Protein AF-A0A920VWM4-F1 (afdb_monomer_lite)

Structure (mmCIF, N/CA/C/O backbone):
data_AF-A0A920VWM4-F1
#
_entry.id   AF-A0A920VWM4-F1
#
loop_
_atom_site.group_PDB
_atom_site.id
_atom_site.type_symbol
_atom_site.label_atom_id
_atom_site.label_alt_id
_atom_site.label_comp_id
_atom_site.label_asym_id
_atom_site.label_entity_id
_atom_site.label_seq_id
_atom_site.pdbx_PDB_ins_code
_atom_site.Cartn_x
_atom_site.Cartn_y
_atom_site.Cartn_z
_atom_site.occupancy
_atom_site.B_iso_or_equiv
_atom_site.auth_seq_id
_atom_site.auth_comp_id
_atom_site.auth_asym_id
_atom_site.auth_atom_id
_atom_site.pdbx_PDB_model_num
ATOM 1 N N . MET A 1 1 ? 27.231 11.991 5.284 1.00 41.88 1 MET A N 1
ATOM 2 C CA . MET A 1 1 ? 25.881 12.548 5.489 1.00 41.88 1 MET A CA 1
ATOM 3 C C . MET A 1 1 ? 24.907 11.429 5.200 1.00 41.88 1 MET A C 1
ATOM 5 O O . MET A 1 1 ? 24.807 11.025 4.048 1.00 41.88 1 MET A O 1
ATOM 9 N N . GLU A 1 2 ? 24.308 10.849 6.238 1.00 48.66 2 GLU A N 1
ATOM 10 C CA . GLU A 1 2 ? 23.202 9.906 6.062 1.00 48.66 2 GLU A CA 1
ATOM 11 C C . GLU A 1 2 ? 22.044 10.680 5.433 1.00 48.66 2 GLU A C 1
ATOM 13 O O . GLU A 1 2 ? 21.615 11.706 5.956 1.00 48.66 2 GLU A O 1
ATOM 18 N N . LYS A 1 3 ? 21.611 10.251 4.248 1.00 51.09 3 LYS A N 1
ATOM 19 C CA . LYS A 1 3 ? 20.389 10.757 3.631 1.00 51.09 3 LYS A CA 1
ATOM 20 C C . LYS A 1 3 ? 19.237 10.380 4.565 1.00 51.09 3 LYS A C 1
ATOM 22 O O . LYS A 1 3 ? 18.981 9.192 4.739 1.00 51.09 3 LYS A O 1
ATOM 27 N N . GLU A 1 4 ? 18.540 11.364 5.132 1.00 51.00 4 GLU A N 1
ATOM 28 C CA . GLU A 1 4 ? 17.217 11.184 5.753 1.00 51.00 4 GLU A CA 1
ATOM 29 C C . GLU A 1 4 ? 16.167 10.879 4.667 1.00 51.00 4 GLU A C 1
ATOM 31 O O . GLU A 1 4 ? 15.176 11.580 4.497 1.00 51.00 4 GLU A O 1
ATOM 36 N N . GLU A 1 5 ? 16.400 9.848 3.861 1.00 56.34 5 GLU A N 1
ATOM 37 C CA . GLU A 1 5 ? 15.367 9.302 2.997 1.00 56.34 5 GLU A CA 1
ATOM 38 C C . GLU A 1 5 ? 14.587 8.289 3.827 1.00 56.34 5 GLU A C 1
ATOM 40 O O . GLU A 1 5 ? 15.160 7.393 4.456 1.00 56.34 5 GLU A O 1
ATOM 45 N N . THR A 1 6 ? 13.260 8.425 3.862 1.00 58.91 6 THR A N 1
ATOM 46 C CA . THR A 1 6 ? 12.410 7.383 4.429 1.00 58.91 6 THR A CA 1
ATOM 47 C C . THR A 1 6 ? 12.630 6.151 3.561 1.00 58.91 6 THR A C 1
ATOM 49 O O . THR A 1 6 ? 12.103 6.070 2.459 1.00 58.91 6 THR A O 1
ATOM 52 N N . SER A 1 7 ? 13.456 5.210 4.016 1.00 65.06 7 SER A N 1
ATOM 53 C CA . SER A 1 7 ? 13.937 4.079 3.207 1.00 65.06 7 SER A CA 1
ATOM 54 C C . SER A 1 7 ? 12.838 3.104 2.740 1.00 65.06 7 SER A C 1
ATOM 56 O O . SER A 1 7 ? 13.176 2.027 2.267 1.00 65.06 7 SER A O 1
ATOM 58 N N . GLY A 1 8 ? 11.551 3.448 2.878 1.00 76.12 8 GLY A N 1
ATOM 59 C CA . GLY A 1 8 ? 10.390 2.665 2.469 1.00 76.12 8 GLY A CA 1
ATOM 60 C C . GLY A 1 8 ? 10.330 1.294 3.132 1.00 76.12 8 GLY A C 1
ATOM 61 O O . GLY A 1 8 ? 11.127 0.399 2.872 1.00 76.12 8 GLY A O 1
ATOM 62 N N . ARG A 1 9 ? 9.356 1.085 4.018 1.00 87.19 9 ARG A N 1
ATOM 63 C CA . ARG A 1 9 ? 9.192 -0.194 4.725 1.00 87.19 9 ARG A CA 1
ATOM 64 C C . ARG A 1 9 ? 7.990 -0.950 4.184 1.00 87.19 9 ARG A C 1
ATOM 66 O O . ARG A 1 9 ? 7.027 -1.182 4.906 1.00 87.19 9 ARG A O 1
ATOM 73 N N . ARG A 1 10 ? 8.058 -1.361 2.914 1.00 89.62 10 ARG A N 1
ATOM 74 C CA . ARG A 1 10 ? 7.007 -2.153 2.248 1.00 89.62 10 ARG A CA 1
ATOM 75 C C . ARG A 1 10 ? 6.558 -3.378 3.053 1.00 89.62 10 ARG A C 1
ATOM 77 O O . ARG A 1 10 ? 5.377 -3.707 3.038 1.00 89.62 10 ARG A O 1
ATOM 84 N N . SER A 1 11 ? 7.463 -4.040 3.778 1.00 90.00 11 SER A N 1
ATOM 85 C CA . SER A 1 11 ? 7.114 -5.181 4.640 1.00 90.00 11 SER A CA 1
ATOM 86 C C . SER A 1 11 ? 6.102 -4.830 5.737 1.00 90.00 11 SER A C 1
ATOM 88 O O . SER A 1 11 ? 5.323 -5.692 6.126 1.00 90.00 11 SER A O 1
ATOM 90 N N . LEU A 1 12 ? 6.073 -3.573 6.189 1.00 91.50 12 LEU A N 1
ATOM 91 C CA . LEU A 1 12 ? 5.142 -3.073 7.204 1.00 91.50 12 LEU A CA 1
ATOM 92 C C . LEU A 1 12 ? 3.837 -2.528 6.611 1.00 91.50 12 LEU A C 1
ATOM 94 O O . LEU A 1 12 ? 2.949 -2.149 7.369 1.00 91.50 12 LEU A O 1
ATOM 98 N N . ALA A 1 13 ? 3.694 -2.467 5.281 1.00 91.62 13 ALA A N 1
ATOM 99 C CA . ALA A 1 13 ? 2.538 -1.838 4.639 1.00 91.62 13 ALA A CA 1
ATOM 100 C C . ALA A 1 13 ? 1.207 -2.447 5.105 1.00 91.62 13 ALA A C 1
ATOM 102 O O . ALA A 1 13 ? 0.238 -1.720 5.308 1.00 91.62 13 ALA A O 1
ATOM 103 N N . LEU A 1 14 ? 1.166 -3.766 5.322 1.00 92.25 14 LEU A N 1
ATOM 104 C CA . LEU A 1 14 ? -0.044 -4.452 5.777 1.00 92.25 14 LEU A CA 1
ATOM 105 C C . LEU A 1 14 ? -0.382 -4.121 7.231 1.00 92.25 14 LEU A C 1
ATOM 107 O O . LEU A 1 14 ? -1.537 -3.839 7.541 1.00 92.25 14 LEU A O 1
ATOM 111 N N . ASP A 1 15 ? 0.614 -4.139 8.112 1.00 94.06 15 ASP A N 1
ATOM 112 C CA . ASP A 1 15 ? 0.407 -3.854 9.531 1.00 94.06 15 ASP A CA 1
ATOM 113 C C . ASP A 1 15 ? -0.016 -2.396 9.735 1.00 94.06 15 ASP A C 1
ATOM 115 O O . ASP A 1 15 ? -0.950 -2.116 10.486 1.00 94.06 15 ASP A O 1
ATOM 119 N N . LEU A 1 16 ? 0.607 -1.471 8.997 1.00 93.50 16 LEU A N 1
ATOM 120 C CA . LEU A 1 16 ? 0.247 -0.055 9.005 1.00 93.50 16 LEU A CA 1
ATOM 121 C C . LEU A 1 16 ? 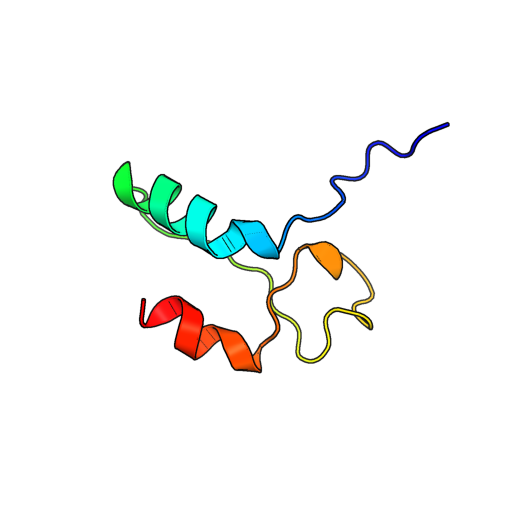-1.150 0.183 8.430 1.00 93.50 16 LEU A C 1
ATOM 123 O O . LEU A 1 16 ? -1.918 0.939 9.020 1.00 93.50 16 LEU A O 1
ATOM 127 N N . ALA A 1 17 ? -1.511 -0.482 7.330 1.00 94.12 17 ALA A N 1
ATOM 128 C CA . ALA A 1 17 ? -2.857 -0.400 6.772 1.00 94.12 17 ALA A CA 1
ATOM 129 C C . ALA A 1 17 ? -3.912 -0.869 7.780 1.00 94.12 17 ALA A C 1
ATOM 131 O O . ALA A 1 17 ? -4.884 -0.161 8.019 1.00 94.12 17 ALA A O 1
ATOM 132 N N . LYS A 1 18 ? -3.684 -2.009 8.444 1.00 94.25 18 LYS A N 1
ATOM 133 C CA . LYS A 1 18 ? -4.587 -2.531 9.482 1.00 94.25 18 LYS A CA 1
ATOM 134 C C . LYS A 1 18 ? -4.710 -1.587 10.674 1.00 94.25 18 LYS A C 1
ATOM 136 O O . LYS A 1 18 ? -5.820 -1.344 11.144 1.00 94.25 18 LYS A O 1
ATOM 141 N N . ALA A 1 19 ? -3.592 -1.041 11.149 1.00 95.81 19 ALA A N 1
ATOM 142 C CA . ALA A 1 19 ? -3.584 -0.075 12.243 1.00 95.81 19 ALA A CA 1
ATOM 143 C C . ALA A 1 19 ? -4.313 1.226 11.871 1.00 95.81 19 ALA A C 1
ATOM 145 O O . ALA A 1 19 ? -5.046 1.780 12.682 1.00 95.81 19 ALA A O 1
ATOM 146 N N . ALA A 1 20 ? -4.150 1.704 10.638 1.00 94.62 20 ALA A N 1
ATOM 147 C CA . ALA A 1 20 ? -4.829 2.902 10.169 1.00 94.62 20 ALA A CA 1
ATOM 148 C C . ALA A 1 20 ? -6.336 2.651 9.966 1.00 94.62 20 ALA A C 1
ATOM 150 O O . ALA A 1 20 ? -7.159 3.475 10.351 1.00 94.62 20 ALA A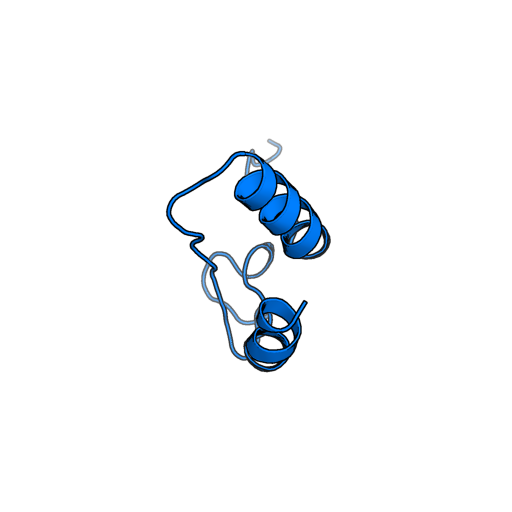 O 1
ATOM 151 N N . THR A 1 21 ? -6.738 1.492 9.439 1.00 94.12 21 THR A N 1
ATOM 152 C CA . THR A 1 21 ? -8.160 1.136 9.316 1.00 94.12 21 THR A CA 1
ATOM 153 C C . THR A 1 21 ? -8.842 0.981 10.676 1.00 94.12 21 THR A C 1
ATOM 155 O O . THR A 1 21 ? -9.995 1.386 10.815 1.00 94.12 21 THR A O 1
ATOM 158 N N . SER A 1 22 ? -8.154 0.459 11.699 1.00 96.44 22 SER A N 1
ATOM 159 C CA . SER A 1 22 ? -8.759 0.237 13.023 1.00 96.44 22 SER A CA 1
ATOM 160 C C . SER A 1 22 ? -9.187 1.525 13.736 1.00 96.44 22 SER A C 1
ATOM 162 O O . SER A 1 22 ? -10.082 1.480 14.577 1.00 96.44 22 SER A O 1
ATOM 164 N N . ILE A 1 23 ? -8.605 2.672 13.371 1.00 96.56 23 ILE A N 1
ATOM 165 C CA . ILE A 1 23 ? -8.968 3.989 13.914 1.00 96.56 23 ILE A CA 1
ATOM 166 C C . ILE A 1 23 ? -10.077 4.699 13.113 1.00 96.56 23 ILE A C 1
ATOM 168 O O . ILE A 1 23 ? -10.429 5.830 13.439 1.00 96.56 23 ILE A O 1
ATOM 172 N N . GLY A 1 24 ? -10.648 4.055 12.087 1.00 95.19 24 GLY A N 1
ATOM 173 C CA . GLY A 1 24 ? -11.824 4.559 11.365 1.00 95.19 24 GLY A CA 1
ATOM 174 C C . GLY A 1 24 ? -11.531 5.590 10.270 1.00 95.19 24 GLY A C 1
ATOM 175 O O . GLY A 1 24 ? -12.334 6.496 10.047 1.00 95.19 24 GLY A O 1
ATOM 176 N N . ILE A 1 25 ? -10.391 5.480 9.581 1.00 96.81 25 ILE A N 1
ATOM 177 C CA . ILE A 1 25 ? -10.077 6.331 8.421 1.00 96.81 25 ILE A CA 1
ATOM 178 C C . ILE A 1 25 ? -11.059 6.123 7.259 1.00 96.81 25 ILE A C 1
ATOM 180 O O . ILE A 1 25 ? -11.579 5.030 7.043 1.00 96.81 25 ILE A O 1
ATOM 184 N N . ALA A 1 26 ? -11.247 7.168 6.452 1.00 97.06 26 ALA A N 1
ATOM 185 C CA . ALA A 1 26 ? -12.102 7.114 5.265 1.00 97.06 26 ALA A CA 1
ATOM 186 C C . ALA A 1 26 ? -11.493 6.306 4.104 1.00 97.06 26 ALA A C 1
ATOM 188 O O . ALA A 1 26 ? -12.222 5.824 3.240 1.00 97.06 26 ALA A O 1
ATOM 189 N N . GLY A 1 27 ? -10.165 6.168 4.055 1.00 93.81 27 GLY A N 1
ATOM 190 C CA . GLY A 1 27 ? -9.498 5.453 2.974 1.00 93.81 27 GLY A CA 1
ATOM 191 C C . GLY A 1 27 ? -7.985 5.387 3.122 1.00 93.81 27 GLY A C 1
ATOM 192 O O . GLY A 1 27 ? -7.384 6.131 3.895 1.00 93.81 27 GLY A O 1
ATOM 193 N N . LEU A 1 28 ? -7.390 4.479 2.351 1.00 93.56 28 LEU A N 1
ATOM 194 C CA . LEU A 1 28 ? -5.953 4.241 2.271 1.00 93.56 28 LEU A CA 1
ATOM 195 C C . LEU A 1 28 ? -5.449 4.578 0.867 1.00 93.56 28 LEU A C 1
ATOM 197 O O . LEU A 1 28 ? -6.140 4.339 -0.123 1.00 93.56 28 LEU A O 1
ATOM 201 N N . PHE A 1 29 ? -4.225 5.088 0.792 1.00 92.88 29 PHE A N 1
ATOM 202 C CA . PHE A 1 29 ? -3.497 5.292 -0.454 1.00 92.88 29 PHE A CA 1
ATOM 203 C C . PHE A 1 29 ? -2.279 4.368 -0.476 1.00 92.88 29 PHE A C 1
ATOM 205 O O . PHE A 1 29 ? -1.540 4.297 0.505 1.00 92.88 29 PHE A O 1
ATOM 212 N N . PHE A 1 30 ? -2.075 3.672 -1.594 1.00 91.69 30 PHE A N 1
ATOM 213 C C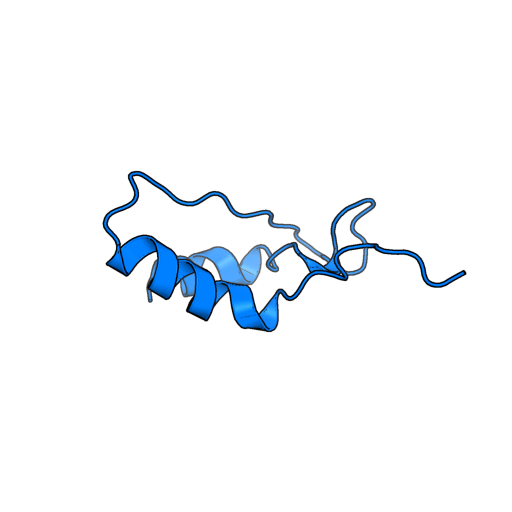A . PHE A 1 30 ? -0.953 2.760 -1.787 1.00 91.69 30 PHE A CA 1
ATOM 214 C C . PHE A 1 30 ? -0.217 3.079 -3.079 1.00 91.69 30 PHE A 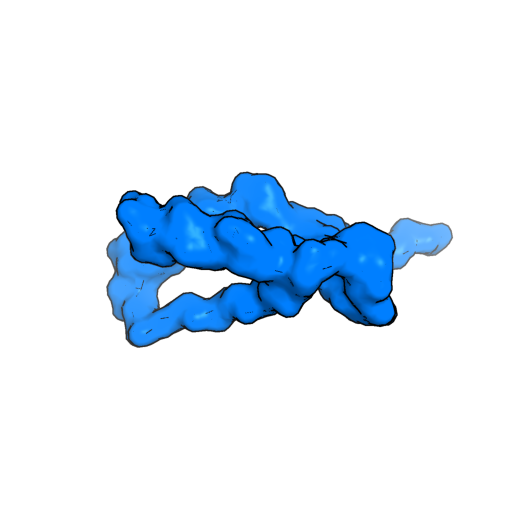C 1
ATOM 216 O O . PHE A 1 30 ? -0.823 3.178 -4.146 1.00 91.69 30 PHE A O 1
ATOM 223 N N . GLU A 1 31 ? 1.105 3.137 -2.989 1.00 93.56 31 GLU A N 1
ATOM 224 C CA . GLU A 1 31 ? 1.976 3.095 -4.155 1.00 93.56 31 GLU A CA 1
ATOM 225 C C . GLU A 1 31 ? 2.136 1.649 -4.611 1.00 93.56 31 GLU A C 1
ATOM 227 O O . GLU A 1 31 ? 2.368 0.739 -3.809 1.00 93.56 31 GLU A O 1
ATOM 232 N N . THR A 1 32 ? 2.016 1.425 -5.916 1.00 94.88 32 THR A N 1
ATOM 233 C CA . THR A 1 32 ? 2.208 0.102 -6.507 1.00 94.88 32 THR A CA 1
ATOM 234 C C . THR A 1 32 ? 3.051 0.204 -7.763 1.00 94.88 32 THR A C 1
ATOM 236 O O . THR A 1 32 ? 3.016 1.210 -8.470 1.00 94.88 32 THR A O 1
ATOM 239 N N . HIS A 1 33 ? 3.821 -0.843 -8.046 1.00 96.88 33 HIS A N 1
ATOM 240 C CA . HIS A 1 33 ? 4.629 -0.912 -9.258 1.00 96.88 33 HIS A CA 1
ATOM 241 C C . HIS A 1 33 ? 4.722 -2.361 -9.762 1.00 96.88 33 HIS A C 1
ATOM 243 O O . HIS A 1 33 ? 4.787 -3.281 -8.940 1.00 96.88 33 HIS A O 1
ATOM 249 N N . PRO A 1 34 ? 4.741 -2.609 -11.089 1.00 97.44 34 PRO A N 1
ATOM 250 C CA . PRO A 1 34 ? 4.938 -3.957 -11.630 1.00 97.44 34 PRO A CA 1
ATOM 251 C C . PRO A 1 34 ? 6.264 -4.593 -11.190 1.00 97.44 34 PRO A C 1
ATOM 253 O O . PRO A 1 34 ? 6.317 -5.790 -10.938 1.00 97.44 34 PRO A O 1
ATOM 256 N N . ASP A 1 35 ? 7.310 -3.775 -11.061 1.00 96.38 35 ASP A N 1
ATOM 257 C CA . ASP A 1 35 ? 8.655 -4.179 -10.632 1.00 96.38 35 ASP A CA 1
ATOM 258 C C . ASP A 1 35 ? 9.267 -3.090 -9.727 1.00 96.38 35 ASP A C 1
ATOM 260 O O . ASP A 1 35 ? 9.906 -2.168 -10.243 1.00 96.38 35 ASP A O 1
ATOM 264 N N . PRO A 1 36 ? 8.977 -3.077 -8.410 1.00 93.94 36 PRO A N 1
ATOM 265 C CA . PRO A 1 36 ? 9.390 -1.991 -7.513 1.00 93.94 36 PRO A CA 1
ATOM 266 C C . PRO A 1 36 ? 10.899 -1.722 -7.501 1.00 93.94 36 PRO A C 1
ATOM 268 O O . PRO A 1 36 ? 11.311 -0.580 -7.324 1.00 93.94 36 PRO A O 1
ATOM 271 N N . ASP A 1 37 ? 11.721 -2.736 -7.773 1.00 92.31 37 ASP A N 1
ATOM 272 C CA . ASP A 1 37 ? 13.181 -2.607 -7.770 1.00 92.31 37 ASP A CA 1
ATOM 273 C C . ASP A 1 37 ? 13.702 -1.841 -9.004 1.00 92.31 37 ASP A C 1
ATOM 275 O O . ASP A 1 37 ? 14.831 -1.353 -9.009 1.00 92.31 37 ASP A O 1
ATOM 279 N N . LYS A 1 38 ? 12.865 -1.680 -10.042 1.00 95.69 38 LYS A N 1
ATOM 280 C CA . LYS A 1 38 ? 13.121 -0.822 -11.214 1.00 95.69 38 LYS A CA 1
ATOM 281 C C . LYS A 1 38 ? 12.334 0.491 -11.197 1.00 95.69 38 LYS A C 1
ATOM 283 O O . LYS A 1 38 ? 12.321 1.207 -12.203 1.00 95.69 38 LYS A O 1
ATOM 288 N N . ALA A 1 39 ? 11.645 0.808 -10.102 1.00 93.81 39 ALA A N 1
ATOM 289 C CA . ALA A 1 39 ? 10.911 2.060 -10.001 1.00 93.81 39 ALA A CA 1
ATOM 290 C C . ALA A 1 39 ? 11.886 3.248 -10.019 1.00 93.81 39 ALA A C 1
ATOM 292 O O . ALA A 1 39 ? 12.937 3.230 -9.380 1.00 93.81 39 ALA A O 1
ATOM 293 N N . LYS A 1 40 ? 11.536 4.305 -10.760 1.00 93.44 40 LYS A N 1
ATOM 294 C CA . LYS A 1 40 ? 12.358 5.527 -10.847 1.00 93.44 40 LYS A CA 1
ATOM 295 C C . LYS A 1 40 ? 12.314 6.366 -9.564 1.00 93.44 40 LYS A C 1
ATOM 297 O O . LYS A 1 40 ? 13.175 7.216 -9.373 1.00 93.44 40 LYS A O 1
ATOM 302 N N . CYS A 1 41 ? 11.293 6.148 -8.740 1.00 89.81 41 CYS A N 1
ATOM 303 C CA . CYS A 1 41 ? 11.035 6.799 -7.461 1.00 89.81 41 CYS A CA 1
ATOM 304 C C . CYS A 1 41 ? 10.273 5.807 -6.567 1.00 89.81 41 CYS A C 1
ATOM 306 O O . CYS A 1 41 ? 9.589 4.928 -7.095 1.00 89.81 41 CYS A O 1
ATOM 308 N N . ASP A 1 42 ? 10.433 5.918 -5.249 1.00 89.62 42 ASP A N 1
ATOM 309 C CA . ASP A 1 42 ? 9.658 5.209 -4.213 1.00 89.62 42 ASP A CA 1
ATOM 310 C C . ASP A 1 42 ? 9.569 3.673 -4.323 1.00 89.62 42 ASP A C 1
ATOM 312 O O . ASP A 1 42 ? 8.715 3.028 -3.713 1.00 89.62 42 ASP A O 1
ATOM 316 N N . GLY A 1 43 ? 10.506 3.036 -5.031 1.00 92.19 43 GLY A N 1
ATOM 317 C CA . GLY A 1 43 ? 10.582 1.573 -5.154 1.00 92.19 43 GLY A CA 1
ATOM 318 C C . GLY A 1 43 ? 10.542 0.811 -3.818 1.00 92.19 43 GLY A C 1
ATOM 319 O O . GLY A 1 43 ? 9.809 -0.174 -3.700 1.00 92.19 43 GLY A O 1
ATOM 320 N N . PRO A 1 44 ? 11.258 1.260 -2.770 1.00 91.81 44 PRO A N 1
ATOM 321 C CA . PRO A 1 44 ? 11.180 0.634 -1.450 1.00 91.81 44 PRO A CA 1
ATOM 322 C C . PRO A 1 44 ? 9.803 0.739 -0.764 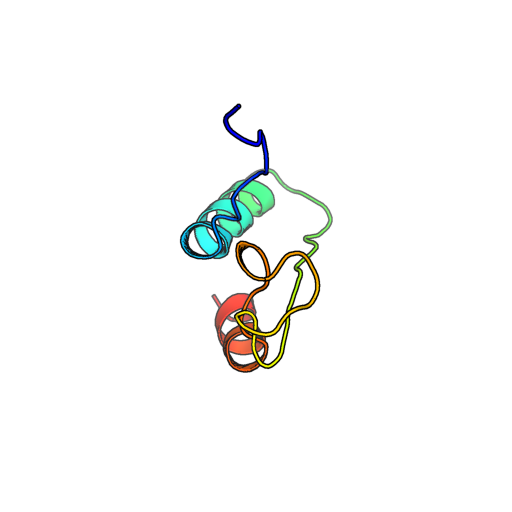1.00 91.81 44 PRO A C 1
ATOM 324 O O . PRO A 1 44 ? 9.473 -0.117 0.064 1.00 91.81 44 PRO A O 1
ATOM 327 N N . CYS A 1 45 ? 8.989 1.745 -1.107 1.00 91.12 45 CYS A N 1
ATOM 328 C CA . CYS A 1 45 ? 7.623 1.934 -0.602 1.00 91.12 45 CYS A CA 1
ATOM 329 C C . CYS A 1 45 ? 6.591 1.129 -1.407 1.00 91.12 45 CYS A C 1
ATOM 331 O O . CYS A 1 45 ? 5.666 0.560 -0.824 1.00 91.12 45 CYS A O 1
ATOM 333 N N . ALA A 1 46 ? 6.769 1.045 -2.728 1.00 94.19 46 ALA A N 1
ATOM 334 C CA . ALA A 1 46 ? 5.778 0.500 -3.645 1.00 94.19 46 ALA A CA 1
ATOM 335 C C . ALA A 1 46 ? 5.529 -1.007 -3.461 1.00 94.19 46 ALA A C 1
ATOM 337 O O . ALA A 1 46 ? 6.435 -1.841 -3.556 1.00 94.19 46 ALA A O 1
ATOM 338 N N . LEU A 1 47 ? 4.260 -1.385 -3.284 1.00 94.19 47 LEU A N 1
ATOM 339 C CA . LEU A 1 47 ? 3.824 -2.781 -3.295 1.00 94.19 47 LEU A CA 1
ATOM 340 C C . LEU A 1 47 ? 3.946 -3.371 -4.716 1.00 94.19 47 LEU A C 1
ATOM 342 O O . LEU A 1 47 ? 3.544 -2.722 -5.686 1.00 94.19 47 LEU A O 1
ATOM 346 N N . PRO A 1 48 ? 4.444 -4.615 -4.878 1.00 95.06 48 PRO A N 1
ATOM 347 C CA . PRO A 1 48 ? 4.385 -5.300 -6.164 1.00 95.06 48 PRO A CA 1
ATOM 348 C C . PRO A 1 48 ? 2.933 -5.396 -6.631 1.00 95.06 48 PRO A C 1
ATOM 350 O O . PRO A 1 48 ? 2.089 -5.915 -5.899 1.00 95.06 48 PRO A O 1
ATOM 353 N N . LEU A 1 49 ? 2.643 -4.933 -7.847 1.00 96.00 49 LEU A N 1
ATOM 354 C CA . LEU A 1 49 ? 1.272 -4.848 -8.365 1.00 96.00 49 LEU A CA 1
ATOM 355 C C . LEU A 1 49 ? 0.540 -6.199 -8.312 1.00 96.00 49 LEU A C 1
ATOM 357 O O . LEU A 1 49 ? -0.629 -6.265 -7.941 1.00 96.00 49 LEU A O 1
ATOM 361 N N . GLN A 1 50 ? 1.248 -7.290 -8.602 1.00 95.81 50 GLN A N 1
ATOM 362 C CA . GLN A 1 50 ? 0.711 -8.653 -8.534 1.00 95.81 50 GLN A CA 1
ATOM 363 C C . GLN A 1 50 ? 0.227 -9.063 -7.129 1.00 95.81 50 GLN A C 1
ATOM 365 O O . GLN A 1 50 ? -0.647 -9.917 -7.001 1.00 95.81 50 GLN A O 1
ATOM 370 N N . ASN A 1 51 ? 0.753 -8.433 -6.074 1.00 93.50 51 ASN A N 1
ATOM 371 C CA . ASN A 1 51 ? 0.366 -8.703 -4.691 1.00 93.50 51 ASN A CA 1
ATOM 372 C C . ASN A 1 51 ? -0.819 -7.841 -4.232 1.00 93.50 51 ASN A C 1
ATOM 374 O O . ASN A 1 51 ? -1.387 -8.132 -3.182 1.00 93.50 51 ASN A O 1
ATOM 378 N N . LEU A 1 52 ? -1.209 -6.802 -4.986 1.00 93.56 52 LEU A N 1
ATOM 379 C CA . LEU A 1 52 ? -2.232 -5.839 -4.564 1.00 93.56 52 LEU A CA 1
ATOM 380 C C . LEU A 1 52 ? -3.574 -6.515 -4.264 1.00 93.56 52 LEU A C 1
ATOM 382 O O . LEU A 1 52 ? -4.179 -6.247 -3.231 1.00 93.56 52 LEU A O 1
ATOM 386 N N . LYS A 1 53 ? -4.019 -7.444 -5.118 1.00 93.50 53 LYS A N 1
ATOM 387 C CA . LYS A 1 53 ? -5.274 -8.173 -4.884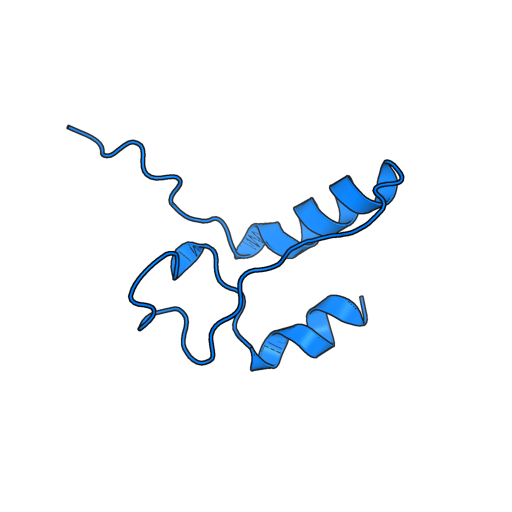 1.00 93.50 53 LYS A CA 1
ATOM 388 C C . LYS A 1 53 ? -5.232 -8.945 -3.561 1.00 93.50 53 LYS A C 1
ATOM 390 O O . LYS A 1 53 ? -6.113 -8.797 -2.726 1.00 93.50 53 LYS A O 1
ATOM 395 N N . GLY A 1 54 ? -4.163 -9.713 -3.345 1.00 93.06 54 GLY A N 1
ATOM 396 C CA . GLY A 1 54 ? -3.977 -10.477 -2.110 1.00 93.06 54 GLY A CA 1
ATOM 397 C C . GLY A 1 54 ? -3.751 -9.610 -0.870 1.00 93.06 54 GLY A C 1
ATOM 398 O O . GLY A 1 54 ? -3.863 -10.118 0.240 1.00 93.06 54 GLY A O 1
ATOM 399 N N . PHE A 1 55 ? -3.417 -8.330 -1.040 1.00 91.25 55 PHE A N 1
ATOM 400 C CA . PHE A 1 55 ? -3.347 -7.355 0.041 1.00 91.25 55 PHE A CA 1
ATOM 401 C C . PHE A 1 55 ? -4.741 -6.845 0.433 1.00 91.25 55 PHE A C 1
ATOM 403 O O . PHE A 1 55 ? -5.023 -6.749 1.621 1.00 91.25 55 PHE A O 1
ATOM 410 N N . LEU A 1 56 ? -5.600 -6.540 -0.547 1.00 89.94 56 LEU A N 1
ATOM 411 C CA . LEU A 1 56 ? -6.950 -6.000 -0.325 1.00 89.94 56 LEU A CA 1
ATOM 412 C C . LEU A 1 56 ? -7.958 -7.046 0.172 1.00 89.94 56 LEU A C 1
ATOM 414 O O . LEU A 1 56 ? -8.931 -6.689 0.823 1.00 89.94 56 LEU A O 1
ATOM 418 N N . ASP A 1 57 ? -7.719 -8.324 -0.118 1.00 91.31 57 ASP A N 1
ATOM 419 C CA . ASP A 1 57 ? -8.582 -9.432 0.312 1.00 91.31 57 ASP A CA 1
ATOM 420 C C . ASP A 1 57 ? -8.316 -9.893 1.775 1.00 91.31 57 ASP A C 1
ATOM 422 O O . ASP A 1 57 ? -8.856 -10.918 2.195 1.00 91.31 57 ASP A O 1
ATOM 426 N N . ARG A 1 58 ? -7.451 -9.203 2.541 1.00 76.38 58 ARG A N 1
ATOM 427 C CA . ARG A 1 58 ? -7.015 -9.572 3.911 1.00 76.38 58 ARG A CA 1
ATOM 428 C C . ARG A 1 58 ? -7.642 -8.726 5.007 1.00 76.38 58 ARG A C 1
ATOM 430 O O . ARG A 1 58 ? -7.710 -9.265 6.137 1.00 76.38 58 ARG A O 1
#

Sequence (58 aa):
MEKEETSGRRSLALDLAKAATSIGIAGLFFETHPDPDKAKCDGPCALPLQNLKGFLDR

Radius of gyration: 12.68 Å; chains: 1; bounding box: 38×23×26 Å

Foldseek 3Di:
DPPPDPQAQCVCPLVVVVVVVVVPDPDDDAAADCQLVPDPPDSSNHDNPVCVVVSVVD

pLDDT: mean 88.04, std 13.64, range [41.88, 97.44]

Secondary structure (DSSP, 8-state):
---------GGGHHHHHHHHHHTT-S-----EESSGGG-SS-TTTPEEGGGHHHHHT-